Protein AF-A0AAN5N6K5-F1 (afdb_monomer_lite)

Sequence (118 aa):
MNAKIKSLVFSIMKTNILLTIIATLLISLFNFRFGVAFLVGSVIATINFTANAIVINKVISNRRGALKIQLSFVLRMLLILLFTLIFMKDVKELAFYLIGFILHQISIFIYTKKNKAL

InterPro domains:
  IPR005598 ATP synthase protein I [PF03899] (13-97)

Radius of gyration: 15.61 Å; chains: 1; bounding box: 40×24×46 Å

Foldseek 3Di:
DPPVLVVLLVVLVVLLVVVLVVVLVVVVVVPNLLSVLLSLLQVLLSVLVVLLSVLVVVCVVPVPRPVVNVVSVVVSVVVLVVSLVVQVVDPSSSVSSNCSNCVSVVSSVVSCVVVVVD

Organism: Clostridium perfringens (NCBI:txid1502)

pLDDT: mean 87.02, std 9.47, range [44.72, 96.69]

Structure (mmCIF, N/CA/C/O backbone):
data_AF-A0AAN5N6K5-F1
#
_entry.id   AF-A0AAN5N6K5-F1
#
loop_
_atom_site.group_PDB
_atom_site.id
_atom_site.type_symbol
_atom_site.label_atom_id
_atom_site.label_alt_id
_atom_site.label_comp_id
_atom_site.label_asym_id
_atom_site.label_entity_id
_atom_site.label_seq_id
_atom_site.pdbx_PDB_ins_code
_atom_site.Cartn_x
_atom_site.Cartn_y
_atom_site.Cartn_z
_atom_site.occupancy
_atom_site.B_iso_or_equiv
_atom_site.auth_seq_id
_atom_site.auth_comp_id
_atom_site.auth_asym_id
_atom_site.auth_atom_id
_atom_site.pdbx_PDB_model_num
ATOM 1 N N . MET A 1 1 ? 14.967 -6.621 -12.158 1.00 76.56 1 MET A N 1
ATOM 2 C CA . MET A 1 1 ? 14.733 -5.164 -12.035 1.00 76.56 1 MET A CA 1
ATOM 3 C C . MET A 1 1 ? 16.083 -4.473 -12.033 1.00 76.56 1 MET A C 1
ATOM 5 O O . MET A 1 1 ? 16.982 -5.007 -11.396 1.00 76.56 1 MET A O 1
ATOM 9 N N . ASN A 1 2 ? 16.246 -3.359 -12.754 1.00 83.50 2 ASN A N 1
ATOM 10 C CA . ASN A 1 2 ? 17.492 -2.582 -12.737 1.00 83.50 2 ASN A CA 1
ATOM 11 C C . ASN A 1 2 ? 17.819 -2.149 -11.291 1.00 83.50 2 ASN A C 1
ATOM 13 O O . ASN A 1 2 ? 16.906 -1.786 -10.546 1.00 83.50 2 ASN A O 1
ATOM 17 N N . ALA A 1 3 ? 19.096 -2.184 -10.897 1.00 84.62 3 ALA A N 1
ATOM 18 C CA . ALA A 1 3 ? 19.563 -1.802 -9.564 1.00 84.62 3 ALA A CA 1
ATOM 19 C C . ALA A 1 3 ? 19.091 -0.399 -9.138 1.00 84.62 3 ALA A C 1
ATOM 21 O O . ALA A 1 3 ? 18.645 -0.233 -8.004 1.00 84.62 3 ALA A O 1
ATOM 22 N N . LYS A 1 4 ? 19.083 0.578 -10.060 1.00 83.44 4 LYS A N 1
ATOM 23 C CA . LYS A 1 4 ? 18.615 1.951 -9.792 1.00 83.44 4 LYS A CA 1
ATOM 24 C C . LYS A 1 4 ? 17.110 2.018 -9.506 1.00 83.44 4 LYS A C 1
ATOM 26 O O . LYS A 1 4 ? 16.671 2.744 -8.624 1.00 83.44 4 LYS A O 1
ATOM 31 N N . ILE A 1 5 ? 16.310 1.229 -10.226 1.00 82.19 5 ILE A N 1
ATOM 32 C CA . ILE A 1 5 ? 14.857 1.153 -9.995 1.00 82.19 5 ILE A CA 1
ATOM 33 C C . ILE A 1 5 ? 14.576 0.395 -8.693 1.00 82.19 5 ILE A C 1
ATOM 35 O O . ILE A 1 5 ? 13.711 0.794 -7.920 1.00 82.19 5 ILE A O 1
ATOM 39 N N . LYS A 1 6 ? 15.351 -0.658 -8.404 1.00 86.12 6 LYS A N 1
ATOM 40 C CA . LYS A 1 6 ? 15.244 -1.415 -7.154 1.00 86.12 6 LYS A CA 1
ATOM 41 C C . LYS A 1 6 ? 15.510 -0.544 -5.931 1.00 86.12 6 LYS A C 1
ATOM 43 O O . LYS A 1 6 ? 14.713 -0.586 -4.999 1.00 86.12 6 LYS A O 1
ATOM 48 N N . SER A 1 7 ? 16.587 0.240 -5.934 1.00 85.94 7 SER A N 1
ATOM 49 C CA . SER A 1 7 ? 16.912 1.124 -4.810 1.00 85.94 7 SER A CA 1
ATOM 50 C C . SER A 1 7 ? 15.852 2.209 -4.608 1.00 85.94 7 SER A C 1
ATOM 52 O O . SER A 1 7 ? 15.479 2.484 -3.467 1.00 85.94 7 SER A O 1
ATOM 54 N N . LEU A 1 8 ? 15.309 2.766 -5.695 1.00 86.12 8 LEU A N 1
ATOM 55 C CA . LEU A 1 8 ? 14.237 3.760 -5.643 1.00 86.12 8 LEU A CA 1
ATOM 56 C C . LEU A 1 8 ? 12.946 3.180 -5.047 1.00 86.12 8 LEU A C 1
ATOM 58 O O . LEU A 1 8 ? 12.419 3.732 -4.083 1.00 86.12 8 LEU A O 1
ATOM 62 N N . VAL A 1 9 ? 12.479 2.030 -5.550 1.00 87.38 9 VAL A N 1
ATOM 63 C CA . VAL A 1 9 ? 11.287 1.340 -5.021 1.00 87.38 9 VAL A CA 1
ATOM 64 C C . VAL A 1 9 ? 11.459 1.019 -3.538 1.00 87.38 9 VAL A C 1
ATOM 66 O O . VAL A 1 9 ? 10.563 1.292 -2.744 1.00 87.38 9 VAL A O 1
ATOM 69 N N . PHE A 1 10 ? 12.622 0.493 -3.149 1.00 87.81 10 PHE A N 1
ATOM 70 C CA . PHE A 1 10 ? 12.890 0.120 -1.761 1.00 87.81 10 PHE A CA 1
ATOM 71 C C . PHE A 1 10 ? 12.930 1.338 -0.829 1.00 87.81 10 PHE A C 1
ATOM 73 O O . PHE A 1 10 ? 12.433 1.285 0.295 1.00 87.81 10 PHE A O 1
ATOM 80 N N . SER A 1 11 ? 13.479 2.457 -1.305 1.00 86.81 11 SER A N 1
ATOM 81 C CA . SER A 1 11 ? 13.536 3.697 -0.532 1.00 86.81 11 SER A CA 1
ATOM 82 C C . SER A 1 11 ? 12.143 4.295 -0.316 1.00 86.81 11 SER A C 1
ATOM 84 O O . SER A 1 11 ? 11.804 4.647 0.813 1.00 86.81 11 SER A O 1
ATOM 86 N N . ILE A 1 12 ? 11.312 4.330 -1.364 1.00 87.62 12 ILE A N 1
ATOM 87 C CA . ILE A 1 12 ? 9.908 4.757 -1.275 1.00 87.62 12 ILE A CA 1
ATOM 88 C C . ILE A 1 12 ? 9.130 3.834 -0.332 1.00 87.62 12 ILE A C 1
ATOM 90 O O . ILE A 1 12 ? 8.415 4.320 0.541 1.00 87.62 12 ILE A O 1
ATOM 94 N N . MET A 1 13 ? 9.303 2.511 -0.453 1.00 88.31 13 MET A N 1
ATOM 95 C CA . MET A 1 13 ? 8.672 1.541 0.448 1.00 88.31 13 MET A CA 1
ATOM 96 C C . MET A 1 13 ? 9.050 1.789 1.905 1.00 88.31 13 MET A C 1
ATOM 98 O O . MET A 1 13 ? 8.170 1.802 2.757 1.00 88.31 13 MET A O 1
ATOM 102 N N . LYS A 1 14 ? 10.332 2.020 2.203 1.00 88.06 14 LYS A N 1
ATOM 103 C CA . LYS A 1 14 ? 10.792 2.275 3.573 1.00 88.06 14 LYS A CA 1
ATOM 104 C C . LYS A 1 14 ? 10.135 3.525 4.162 1.00 88.06 14 LYS A C 1
ATOM 106 O O . LYS A 1 14 ? 9.659 3.486 5.295 1.00 88.06 14 LYS A O 1
ATOM 111 N N . THR A 1 15 ? 10.072 4.614 3.393 1.00 86.44 15 THR A N 1
ATOM 112 C CA . THR A 1 15 ? 9.373 5.839 3.809 1.00 86.44 15 THR A CA 1
ATOM 113 C C . THR A 1 15 ? 7.877 5.591 4.000 1.00 86.44 15 THR A C 1
ATOM 115 O O . THR A 1 15 ? 7.316 6.021 5.006 1.00 86.44 15 THR A O 1
ATOM 118 N N . ASN A 1 16 ? 7.245 4.852 3.086 1.00 88.69 16 ASN A N 1
ATOM 119 C CA . ASN A 1 16 ? 5.825 4.537 3.174 1.00 88.69 16 ASN A CA 1
ATOM 120 C C . ASN A 1 16 ? 5.490 3.672 4.394 1.00 88.69 16 ASN A C 1
ATOM 122 O O . ASN A 1 16 ? 4.520 3.961 5.082 1.00 88.69 16 ASN A O 1
ATOM 126 N N . ILE A 1 17 ? 6.286 2.638 4.683 1.00 90.94 17 ILE A N 1
ATOM 127 C CA . ILE A 1 17 ? 6.086 1.753 5.839 1.00 90.94 17 ILE A CA 1
ATOM 128 C C . ILE A 1 17 ? 6.163 2.557 7.136 1.00 90.94 17 ILE A C 1
ATOM 130 O O . ILE A 1 17 ? 5.290 2.414 7.985 1.00 90.94 17 ILE A O 1
ATOM 134 N N . LEU A 1 18 ? 7.155 3.442 7.271 1.00 90.19 18 LEU A N 1
ATOM 135 C CA . LEU A 1 18 ? 7.290 4.280 8.461 1.00 90.19 18 LEU A CA 1
ATOM 136 C C . LEU A 1 18 ? 6.058 5.177 8.664 1.00 90.19 18 LEU A C 1
ATOM 138 O O . LEU A 1 18 ? 5.481 5.186 9.749 1.00 90.19 18 LEU A O 1
ATOM 142 N N . LEU A 1 19 ? 5.625 5.885 7.614 1.00 90.25 19 LEU A N 1
ATOM 143 C CA . LEU A 1 19 ? 4.427 6.732 7.658 1.00 90.25 19 LEU A CA 1
ATOM 144 C C . LEU A 1 19 ? 3.163 5.919 7.955 1.00 90.25 19 LEU A C 1
ATOM 146 O O . LEU A 1 19 ? 2.341 6.336 8.766 1.00 90.25 19 LEU A O 1
ATOM 150 N N . THR A 1 20 ? 3.039 4.744 7.336 1.00 93.50 20 THR A N 1
ATOM 151 C CA . THR A 1 20 ? 1.907 3.833 7.530 1.00 93.50 20 THR A CA 1
ATOM 152 C C . THR A 1 20 ? 1.829 3.371 8.978 1.00 93.50 20 THR A C 1
ATOM 154 O O . THR A 1 20 ? 0.749 3.419 9.556 1.00 93.50 20 THR A O 1
ATOM 157 N N . ILE A 1 21 ? 2.947 2.961 9.587 1.00 94.19 21 ILE A N 1
ATOM 158 C CA . ILE A 1 21 ? 2.980 2.514 10.987 1.00 94.19 21 ILE A CA 1
ATOM 159 C C . ILE A 1 21 ? 2.550 3.650 11.916 1.00 94.19 21 ILE A C 1
ATOM 161 O O . ILE A 1 21 ? 1.663 3.452 12.743 1.00 94.19 21 ILE A O 1
ATOM 165 N N . ILE A 1 22 ? 3.122 4.847 11.749 1.00 94.25 22 ILE A N 1
ATOM 166 C CA . ILE A 1 22 ? 2.791 6.006 12.590 1.00 94.25 22 ILE A CA 1
ATOM 167 C C . ILE A 1 22 ? 1.303 6.359 12.458 1.00 94.25 22 ILE A C 1
ATOM 169 O O . ILE A 1 22 ? 0.609 6.478 13.465 1.00 94.25 22 ILE A O 1
ATOM 173 N N . ALA A 1 23 ? 0.791 6.475 11.231 1.00 94.38 23 ALA A N 1
ATOM 174 C CA . ALA A 1 23 ? -0.613 6.800 10.989 1.00 94.38 23 ALA A CA 1
ATOM 175 C C . ALA A 1 23 ? -1.560 5.708 11.512 1.00 94.38 23 ALA A C 1
ATOM 177 O O . ALA A 1 23 ? -2.557 6.021 12.157 1.00 94.38 23 ALA A O 1
ATOM 178 N N . THR A 1 24 ? -1.222 4.431 11.305 1.00 96.56 24 THR A N 1
ATOM 179 C CA . THR A 1 24 ? -2.005 3.292 11.809 1.00 96.56 24 THR A CA 1
ATOM 180 C C . THR A 1 24 ? -2.110 3.333 13.325 1.00 96.56 24 THR A C 1
ATOM 182 O O . THR A 1 24 ? -3.205 3.165 13.856 1.00 96.56 24 THR A O 1
ATOM 185 N N . LEU A 1 25 ? -0.997 3.575 14.026 1.00 96.25 25 LEU A N 1
ATOM 186 C CA . LEU A 1 25 ? -0.989 3.676 15.484 1.00 96.25 25 LEU A CA 1
ATOM 187 C C . LEU A 1 25 ? -1.888 4.821 15.952 1.00 96.25 25 LEU A C 1
ATOM 189 O O . LEU A 1 25 ? -2.757 4.592 16.787 1.00 96.25 25 LEU A O 1
ATOM 193 N N . LEU A 1 26 ? -1.751 6.011 15.358 1.00 96.19 26 LEU A N 1
ATOM 194 C CA . LEU A 1 26 ? -2.578 7.170 15.706 1.00 96.19 26 LEU A CA 1
ATOM 195 C C . LEU A 1 26 ? -4.073 6.906 15.491 1.00 96.19 26 LEU A C 1
ATOM 197 O O . LEU A 1 26 ? -4.874 7.205 16.368 1.00 96.19 26 LEU A O 1
ATOM 201 N N . ILE A 1 27 ? -4.455 6.306 14.362 1.00 96.62 27 ILE A N 1
ATOM 202 C CA . ILE A 1 27 ? -5.855 5.962 14.072 1.00 96.62 27 ILE A CA 1
ATOM 203 C C . ILE A 1 27 ? -6.359 4.881 15.040 1.00 96.62 27 ILE A C 1
ATOM 205 O O . ILE A 1 27 ? -7.490 4.964 15.521 1.00 96.62 27 ILE A O 1
ATOM 209 N N . SER A 1 28 ? -5.517 3.898 15.371 1.00 95.62 28 SER A N 1
ATOM 210 C CA . SER A 1 28 ? -5.875 2.796 16.273 1.00 95.62 28 SE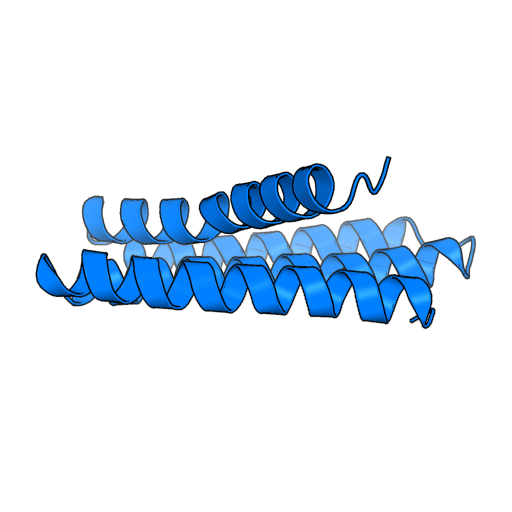R A CA 1
ATOM 211 C C . SER A 1 28 ? -6.166 3.264 17.697 1.00 95.62 28 SER A C 1
ATOM 213 O O . SER A 1 28 ? -6.968 2.623 18.372 1.00 95.62 28 SER A O 1
ATOM 215 N N . LEU A 1 29 ? -5.571 4.382 18.139 1.00 95.69 29 LEU A N 1
ATOM 216 C CA . LEU A 1 29 ? -5.891 5.003 19.431 1.00 95.69 29 LEU A CA 1
ATOM 217 C C . LEU A 1 29 ? -7.344 5.496 19.496 1.00 95.69 29 LEU A C 1
ATOM 219 O O . LEU A 1 29 ? -7.947 5.463 20.563 1.00 95.69 29 LEU A O 1
ATOM 223 N N . PHE A 1 30 ? -7.912 5.931 18.367 1.00 93.44 30 PHE A N 1
ATOM 224 C CA . PHE A 1 30 ? -9.319 6.334 18.286 1.00 93.44 30 PHE A CA 1
ATOM 225 C C . PHE A 1 30 ? -10.239 5.136 18.061 1.00 93.44 30 PHE A C 1
ATOM 227 O O . PHE A 1 30 ? -11.279 5.014 18.703 1.00 93.44 30 PHE A O 1
ATOM 234 N N . ASN A 1 31 ? -9.881 4.261 17.119 1.00 95.75 31 ASN A N 1
ATOM 235 C CA . ASN A 1 31 ? -10.631 3.048 16.836 1.00 95.75 31 ASN A CA 1
ATOM 236 C C . ASN A 1 31 ? -9.733 2.006 16.162 1.00 95.75 31 ASN A C 1
ATOM 238 O O . ASN A 1 31 ? -9.266 2.186 15.034 1.00 95.75 31 ASN A O 1
ATOM 242 N N . PHE A 1 32 ? -9.550 0.872 16.837 1.00 94.44 32 PHE A N 1
ATOM 243 C CA . PHE A 1 32 ? -8.708 -0.215 16.350 1.00 94.44 32 PHE A CA 1
ATOM 244 C C . PHE A 1 32 ? -9.137 -0.745 14.971 1.00 94.44 32 PHE A C 1
ATOM 246 O O . PHE A 1 32 ? -8.283 -1.006 14.126 1.00 94.44 32 PHE A O 1
ATOM 253 N N . ARG A 1 33 ? -10.446 -0.851 14.692 1.00 95.69 33 ARG A N 1
ATOM 254 C CA . ARG A 1 33 ? -10.941 -1.344 13.393 1.00 95.69 33 ARG A CA 1
ATOM 255 C C . ARG A 1 33 ? -10.589 -0.397 12.252 1.00 95.69 33 ARG A C 1
ATOM 257 O O . ARG A 1 33 ? -10.192 -0.853 11.185 1.00 95.69 33 ARG A O 1
ATOM 264 N N . PHE A 1 34 ? -10.654 0.913 12.493 1.00 96.69 34 PHE A N 1
ATOM 265 C CA . PHE A 1 34 ? -10.237 1.920 11.514 1.00 96.69 34 PHE A CA 1
ATOM 266 C C . PHE A 1 34 ? -8.735 1.841 11.241 1.00 96.69 34 PHE A C 1
ATOM 268 O O . PHE A 1 34 ? -8.316 1.920 10.087 1.00 96.69 34 PHE A O 1
ATOM 275 N N . GLY A 1 35 ? -7.931 1.618 12.284 1.00 96.38 35 GLY A N 1
ATOM 276 C CA . GLY A 1 35 ? -6.493 1.398 12.147 1.00 96.38 35 GLY A CA 1
ATOM 277 C C . GLY A 1 35 ? -6.175 0.167 11.299 1.00 96.38 35 GLY A C 1
ATOM 278 O O . GLY A 1 35 ? -5.368 0.247 10.375 1.00 96.38 35 GLY A O 1
ATOM 279 N N . VAL A 1 36 ? -6.864 -0.951 11.545 1.00 95.62 36 VAL A N 1
ATOM 280 C CA . VAL A 1 36 ? -6.728 -2.175 10.740 1.00 95.62 36 VAL A CA 1
ATOM 281 C C . VAL A 1 36 ? -7.132 -1.931 9.285 1.00 95.62 36 VAL A C 1
ATOM 283 O O . VAL A 1 36 ? -6.377 -2.291 8.383 1.00 95.62 36 VAL A O 1
ATOM 286 N N . ALA A 1 37 ? -8.279 -1.292 9.041 1.00 96.31 37 ALA A N 1
ATOM 287 C CA . ALA A 1 37 ? -8.741 -0.985 7.689 1.00 96.31 37 ALA A CA 1
ATOM 288 C C . ALA A 1 37 ? -7.723 -0.121 6.927 1.00 96.31 37 ALA A C 1
ATOM 290 O O . ALA A 1 37 ? -7.332 -0.454 5.804 1.00 96.31 37 ALA A O 1
ATOM 291 N N . PHE A 1 38 ? -7.219 0.932 7.574 1.00 96.69 38 PHE A N 1
ATOM 292 C CA . PHE A 1 38 ? -6.169 1.794 7.038 1.00 96.69 38 PHE A CA 1
ATOM 293 C C . PHE A 1 38 ? -4.889 1.015 6.711 1.00 96.69 38 PHE A C 1
ATOM 295 O O . PHE A 1 38 ? -4.371 1.124 5.597 1.00 96.69 38 PHE A O 1
ATOM 302 N N . LEU A 1 39 ? -4.405 0.185 7.641 1.00 96.06 39 LEU A N 1
ATOM 303 C CA . LEU A 1 39 ? -3.199 -0.619 7.451 1.00 96.06 39 LEU A CA 1
ATOM 304 C C . LEU A 1 39 ? -3.335 -1.550 6.244 1.00 96.06 39 LEU A C 1
ATOM 306 O O . LEU A 1 39 ? -2.427 -1.620 5.413 1.00 96.06 39 LEU A O 1
ATOM 310 N N . VAL A 1 40 ? -4.479 -2.230 6.116 1.00 95.75 40 VAL A N 1
ATOM 311 C CA . VAL A 1 40 ? -4.771 -3.093 4.964 1.00 95.75 40 VAL A CA 1
ATOM 312 C C . VAL A 1 40 ? -4.741 -2.277 3.673 1.00 95.75 40 VAL A C 1
ATOM 314 O O . VAL A 1 40 ? -4.056 -2.669 2.728 1.00 95.75 40 VAL A O 1
ATOM 317 N N . GLY A 1 41 ? -5.388 -1.109 3.639 1.00 95.12 41 GLY A N 1
ATOM 318 C CA . GLY A 1 41 ? -5.342 -0.199 2.490 1.00 95.12 41 GLY A CA 1
ATOM 319 C C . GLY A 1 41 ? -3.915 0.171 2.074 1.00 95.12 41 GLY A C 1
ATOM 320 O O . GLY A 1 41 ? -3.547 0.048 0.902 1.00 95.12 41 GLY A O 1
ATOM 321 N N . SER A 1 42 ? -3.070 0.545 3.037 1.00 94.62 42 SER A N 1
ATOM 322 C CA . SER A 1 42 ? -1.672 0.917 2.787 1.00 94.62 42 SER A CA 1
ATOM 323 C C . SER A 1 42 ? -0.793 -0.254 2.334 1.00 94.62 42 SER A C 1
ATOM 325 O O . SER A 1 42 ? 0.083 -0.081 1.475 1.00 94.62 42 SER A O 1
ATOM 327 N N . VAL A 1 43 ? -1.023 -1.462 2.857 1.00 94.00 43 VAL A N 1
ATOM 328 C CA . VAL A 1 43 ? -0.338 -2.683 2.399 1.00 94.00 43 VAL A CA 1
ATOM 329 C C . VAL A 1 43 ? -0.708 -2.983 0.948 1.00 94.00 43 VAL A C 1
ATOM 331 O O . VAL A 1 43 ? 0.179 -3.190 0.116 1.00 94.00 43 VAL A O 1
ATOM 334 N N . ILE A 1 44 ? -1.999 -2.926 0.615 1.00 94.25 44 ILE A N 1
ATOM 335 C CA . ILE A 1 44 ? -2.498 -3.150 -0.745 1.00 94.25 44 ILE A CA 1
ATOM 336 C C . ILE A 1 44 ? -1.914 -2.127 -1.725 1.00 94.25 44 ILE A C 1
ATOM 338 O O . ILE A 1 44 ? -1.453 -2.506 -2.804 1.00 94.25 44 ILE A O 1
ATOM 342 N N . ALA A 1 45 ? -1.838 -0.851 -1.341 1.00 92.75 45 ALA A N 1
ATOM 343 C CA . ALA A 1 45 ? -1.192 0.176 -2.156 1.00 92.75 45 ALA A CA 1
ATOM 344 C C . ALA A 1 45 ? 0.301 -0.107 -2.389 1.00 92.75 45 ALA A C 1
ATOM 346 O O . ALA A 1 45 ? 0.793 0.029 -3.510 1.00 92.75 45 ALA A O 1
ATOM 347 N N . THR A 1 46 ? 1.012 -0.577 -1.362 1.00 91.62 46 THR A N 1
ATOM 348 C CA . THR A 1 46 ? 2.437 -0.927 -1.462 1.00 91.62 46 THR A CA 1
ATOM 349 C C . THR A 1 46 ? 2.668 -2.105 -2.413 1.00 91.62 46 THR A C 1
ATOM 351 O O . THR A 1 46 ? 3.584 -2.069 -3.243 1.00 91.62 46 THR A O 1
ATOM 354 N N . ILE A 1 47 ? 1.818 -3.135 -2.341 1.00 92.06 47 ILE A N 1
ATOM 355 C CA . ILE A 1 47 ? 1.835 -4.270 -3.275 1.00 92.06 47 ILE A CA 1
ATOM 356 C C . ILE A 1 47 ? 1.547 -3.777 -4.697 1.00 92.06 47 ILE A C 1
ATOM 358 O O . ILE A 1 47 ? 2.294 -4.102 -5.622 1.00 92.06 47 ILE A O 1
ATOM 362 N N . ASN A 1 48 ? 0.514 -2.946 -4.867 1.00 91.25 48 ASN A N 1
ATOM 363 C CA . ASN A 1 48 ? 0.124 -2.377 -6.156 1.00 91.25 48 ASN A CA 1
ATOM 364 C C . ASN A 1 48 ? 1.278 -1.592 -6.804 1.00 91.25 48 ASN A C 1
ATOM 366 O O . ASN A 1 48 ? 1.599 -1.820 -7.972 1.00 91.25 48 ASN A O 1
ATOM 370 N N . PHE A 1 49 ? 1.945 -0.720 -6.046 1.00 89.75 49 PHE A N 1
ATOM 371 C CA . PHE A 1 49 ? 3.097 0.054 -6.510 1.00 89.75 49 PHE A CA 1
ATOM 372 C C . PHE A 1 49 ? 4.290 -0.830 -6.883 1.00 89.75 49 PHE A C 1
ATOM 374 O O . PHE A 1 49 ? 4.870 -0.676 -7.960 1.00 89.75 49 PHE A O 1
ATOM 381 N N . THR A 1 50 ? 4.631 -1.796 -6.030 1.00 89.69 50 THR A N 1
ATOM 382 C CA . THR A 1 50 ? 5.774 -2.692 -6.256 1.00 89.69 50 THR A CA 1
ATOM 383 C C . THR A 1 50 ? 5.554 -3.564 -7.491 1.00 89.69 50 THR A C 1
ATOM 385 O O . THR A 1 50 ? 6.430 -3.658 -8.354 1.00 89.69 50 THR A O 1
ATOM 388 N N . ALA A 1 51 ? 4.359 -4.144 -7.631 1.00 89.56 51 ALA A N 1
ATOM 389 C CA . ALA A 1 51 ? 3.971 -4.902 -8.814 1.00 89.56 51 ALA A CA 1
ATOM 390 C C . ALA A 1 51 ? 4.01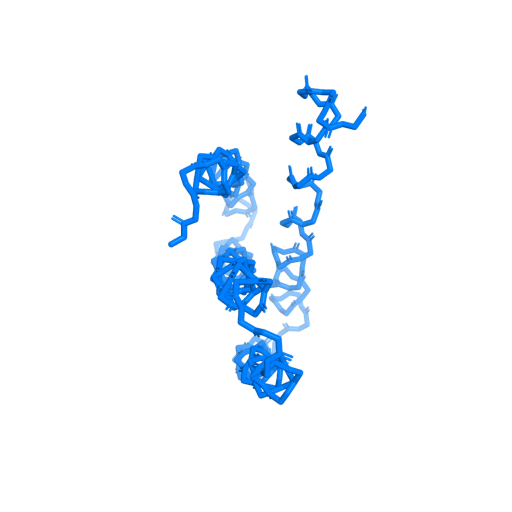5 -4.029 -10.081 1.00 89.56 51 ALA A C 1
ATOM 392 O O . ALA A 1 51 ? 4.535 -4.470 -11.110 1.00 89.56 51 ALA A O 1
ATOM 393 N N . ASN A 1 52 ? 3.552 -2.774 -10.001 1.00 88.12 52 ASN A N 1
ATOM 394 C CA . ASN A 1 52 ? 3.648 -1.818 -11.106 1.00 88.12 52 ASN A CA 1
ATOM 395 C C . ASN A 1 52 ? 5.097 -1.599 -11.544 1.00 88.12 52 ASN A C 1
ATOM 397 O O . ASN A 1 52 ? 5.412 -1.708 -12.727 1.00 88.12 52 ASN A O 1
ATOM 401 N N . ALA A 1 53 ? 5.985 -1.316 -10.588 1.00 87.06 53 ALA A N 1
ATOM 402 C CA . ALA A 1 53 ? 7.387 -1.029 -10.857 1.00 87.06 53 ALA A CA 1
ATOM 403 C C . ALA A 1 53 ? 8.097 -2.225 -11.510 1.00 87.06 53 ALA A C 1
ATOM 405 O O . ALA A 1 53 ? 8.861 -2.052 -12.464 1.00 87.06 53 ALA A O 1
ATOM 406 N N . ILE A 1 54 ? 7.797 -3.448 -11.058 1.00 88.56 54 ILE A N 1
ATOM 407 C CA . ILE A 1 54 ? 8.324 -4.683 -11.654 1.00 88.56 54 ILE A CA 1
ATOM 408 C C . ILE A 1 54 ? 7.853 -4.832 -13.106 1.00 88.56 54 ILE A C 1
ATOM 410 O O . ILE A 1 54 ? 8.671 -5.106 -13.991 1.00 88.56 54 ILE A O 1
ATOM 414 N N . VAL A 1 55 ? 6.554 -4.644 -13.362 1.00 87.62 55 VAL A N 1
ATOM 415 C CA . VAL A 1 55 ? 5.972 -4.788 -14.705 1.00 87.62 55 VAL A CA 1
ATOM 416 C C . VAL A 1 55 ? 6.522 -3.726 -15.652 1.00 87.62 55 VAL A C 1
ATOM 418 O O . VAL A 1 55 ? 7.016 -4.084 -16.721 1.00 87.62 55 VAL A O 1
ATOM 421 N N . ILE A 1 56 ? 6.532 -2.455 -15.243 1.00 84.69 56 ILE A N 1
ATOM 422 C CA . ILE A 1 56 ? 7.083 -1.347 -16.033 1.00 84.69 56 ILE A CA 1
ATOM 423 C C . ILE A 1 56 ? 8.558 -1.597 -16.352 1.00 84.69 56 ILE A C 1
ATOM 425 O O . ILE A 1 56 ? 8.942 -1.535 -17.517 1.00 84.69 56 ILE A O 1
ATOM 429 N N . ASN A 1 57 ? 9.380 -1.970 -15.363 1.00 84.94 57 ASN A N 1
ATOM 430 C CA . ASN A 1 57 ? 10.790 -2.282 -15.607 1.00 84.94 57 ASN A CA 1
ATOM 431 C C . ASN A 1 57 ? 10.949 -3.402 -16.650 1.00 84.94 57 ASN A C 1
ATOM 433 O O . ASN A 1 57 ? 11.834 -3.329 -17.499 1.00 84.94 57 ASN A O 1
ATOM 437 N N . LYS A 1 58 ? 10.122 -4.453 -16.578 1.00 82.81 58 LYS A N 1
ATOM 438 C CA . LYS A 1 58 ? 10.189 -5.595 -17.504 1.00 82.81 58 LYS A CA 1
ATOM 439 C C . LYS A 1 58 ? 9.744 -5.219 -18.922 1.00 82.81 58 LYS A C 1
ATOM 441 O O . LYS A 1 58 ? 10.279 -5.764 -19.886 1.00 82.81 58 LYS A O 1
ATOM 446 N N . VAL A 1 59 ? 8.793 -4.296 -19.055 1.00 83.75 59 VAL A N 1
ATOM 447 C CA . VAL A 1 59 ? 8.299 -3.803 -20.350 1.00 83.75 59 VAL A CA 1
ATOM 448 C C . VAL A 1 59 ? 9.271 -2.817 -20.988 1.00 83.75 59 VAL A C 1
ATOM 450 O O . VAL A 1 59 ? 9.548 -2.933 -22.175 1.00 83.75 59 VAL A O 1
ATOM 453 N N . ILE A 1 60 ? 9.864 -1.907 -20.214 1.00 78.44 60 ILE A N 1
ATOM 454 C CA . ILE A 1 60 ? 10.905 -1.001 -20.725 1.00 78.44 60 ILE A CA 1
ATOM 455 C C . ILE A 1 60 ? 12.091 -1.806 -21.279 1.00 78.44 60 ILE A C 1
ATOM 457 O O . ILE A 1 60 ? 12.643 -1.451 -22.315 1.00 78.44 60 ILE A O 1
ATOM 461 N N . SER A 1 61 ? 12.436 -2.938 -20.652 1.00 71.69 61 SER A N 1
ATOM 462 C CA . SER A 1 61 ? 13.488 -3.831 -21.157 1.00 71.69 61 SER A CA 1
ATOM 463 C C . SER A 1 61 ? 13.094 -4.687 -22.373 1.00 71.69 61 SER A C 1
ATOM 465 O O . SER A 1 61 ? 13.969 -5.292 -22.976 1.00 71.69 61 SER A O 1
ATOM 467 N N . ASN A 1 62 ? 11.808 -4.784 -22.733 1.00 70.12 62 ASN A N 1
ATOM 468 C CA . ASN A 1 62 ? 11.321 -5.642 -23.819 1.00 70.12 62 ASN A CA 1
ATOM 469 C C . ASN A 1 62 ? 10.117 -4.987 -24.521 1.00 70.12 62 ASN A C 1
ATOM 471 O O . ASN A 1 62 ? 9.005 -5.019 -23.994 1.00 70.12 62 ASN A O 1
ATOM 475 N N . ARG A 1 63 ? 10.306 -4.464 -25.746 1.00 65.94 63 ARG A N 1
ATOM 476 C CA . ARG A 1 63 ? 9.312 -3.672 -26.516 1.00 65.94 63 ARG A CA 1
ATOM 477 C C . ARG A 1 63 ? 7.923 -4.326 -26.726 1.00 65.94 63 ARG A C 1
ATOM 479 O O . ARG A 1 63 ? 6.998 -3.643 -27.146 1.00 65.94 63 ARG A O 1
ATOM 486 N N . ARG A 1 64 ? 7.723 -5.613 -26.404 1.00 63.91 64 ARG A N 1
ATOM 487 C CA . ARG A 1 64 ? 6.433 -6.343 -26.481 1.00 63.91 64 ARG A CA 1
ATOM 488 C C . ARG A 1 64 ? 5.705 -6.435 -25.127 1.00 63.91 64 ARG A C 1
ATOM 490 O O . ARG A 1 64 ? 5.418 -7.531 -24.642 1.00 63.91 64 ARG A O 1
ATOM 497 N N . GLY A 1 65 ? 5.441 -5.301 -24.474 1.00 69.88 65 GLY A N 1
ATOM 498 C CA . GLY A 1 65 ? 4.930 -5.294 -23.094 1.00 69.88 65 GLY A CA 1
ATOM 499 C C . GLY A 1 65 ? 3.570 -4.636 -22.839 1.00 69.88 65 GLY A C 1
ATOM 500 O O . GLY A 1 65 ? 3.064 -4.772 -21.729 1.00 69.88 65 GLY A O 1
ATOM 501 N N . ALA A 1 66 ? 2.939 -3.986 -23.822 1.00 75.38 66 ALA A N 1
ATOM 502 C CA . ALA A 1 66 ? 1.675 -3.262 -23.614 1.00 75.38 66 ALA A CA 1
ATOM 503 C C . ALA A 1 66 ? 0.557 -4.145 -23.015 1.00 75.38 66 ALA A C 1
ATOM 505 O O . ALA A 1 66 ? -0.053 -3.774 -22.013 1.00 75.38 66 ALA A O 1
ATOM 506 N N . LEU A 1 67 ? 0.375 -5.366 -23.536 1.00 80.00 67 LEU A N 1
ATOM 507 C CA . LEU A 1 67 ? -0.597 -6.332 -22.999 1.00 80.00 67 LEU A CA 1
ATOM 508 C C . LEU A 1 67 ? -0.295 -6.739 -21.547 1.00 80.00 67 LEU A C 1
ATOM 510 O O . LEU A 1 67 ? -1.207 -6.916 -20.746 1.00 80.00 67 LEU A O 1
ATOM 514 N N . LYS A 1 68 ? 0.987 -6.842 -21.168 1.00 81.00 68 LYS A N 1
ATOM 515 C CA . LYS A 1 68 ? 1.389 -7.185 -19.791 1.00 81.00 68 LYS A CA 1
ATOM 516 C C . LYS A 1 68 ? 1.094 -6.049 -18.813 1.00 81.00 68 LYS A C 1
ATOM 518 O O . LYS A 1 68 ? 0.759 -6.318 -17.662 1.00 81.00 68 LYS A O 1
ATOM 523 N N . ILE A 1 69 ? 1.205 -4.797 -19.265 1.00 83.62 69 ILE A N 1
ATOM 524 C CA . ILE A 1 69 ? 0.826 -3.621 -18.472 1.00 83.62 69 ILE A CA 1
ATOM 525 C C . ILE A 1 69 ? -0.683 -3.628 -18.225 1.00 83.62 69 ILE A C 1
ATOM 527 O O . ILE A 1 69 ? -1.101 -3.503 -17.076 1.00 83.62 69 ILE A O 1
ATOM 531 N N . GLN A 1 70 ? -1.484 -3.833 -19.276 1.00 82.81 70 GLN A N 1
ATOM 532 C CA . GLN A 1 70 ? -2.945 -3.865 -19.167 1.00 82.81 70 GLN A CA 1
ATOM 533 C C . GLN A 1 70 ? -3.427 -5.006 -18.263 1.00 82.81 70 GLN A C 1
ATOM 535 O O . GLN A 1 70 ? -4.189 -4.762 -17.332 1.00 82.81 70 GLN A O 1
ATOM 540 N N . LEU A 1 71 ? -2.919 -6.228 -18.453 1.00 86.00 71 LEU A N 1
ATOM 541 C CA . LEU A 1 71 ? -3.289 -7.367 -17.607 1.00 86.00 71 LEU A CA 1
ATOM 542 C C . LEU A 1 71 ? -2.910 -7.137 -16.136 1.00 86.00 71 LEU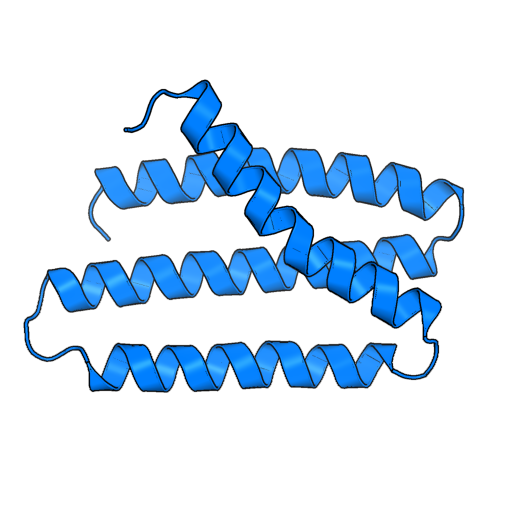 A C 1
ATOM 544 O O . LEU A 1 71 ? -3.709 -7.387 -15.238 1.00 86.00 71 LEU A O 1
ATOM 548 N N . SER A 1 72 ? -1.708 -6.609 -15.881 1.00 86.75 72 SER A N 1
ATOM 549 C CA . SER A 1 72 ? -1.275 -6.242 -14.528 1.00 86.75 72 SER A CA 1
ATOM 550 C C . SER A 1 72 ? -2.176 -5.179 -13.905 1.00 86.75 72 SER A C 1
ATOM 552 O O . SER A 1 72 ? -2.468 -5.238 -12.713 1.00 86.75 72 SER A O 1
ATOM 554 N N . PHE A 1 73 ? -2.613 -4.190 -14.684 1.00 85.75 73 PHE A N 1
ATOM 555 C CA . PHE A 1 73 ? -3.541 -3.171 -14.206 1.00 85.75 73 PHE A CA 1
ATOM 556 C C . PHE A 1 73 ? -4.884 -3.786 -13.794 1.00 85.75 73 PHE A C 1
ATOM 558 O O . PHE A 1 73 ? -5.323 -3.558 -12.669 1.00 85.75 73 PHE A O 1
ATOM 565 N N . VAL A 1 74 ? -5.478 -4.633 -14.642 1.00 90.00 74 VAL A N 1
ATOM 566 C CA . VAL A 1 74 ? -6.750 -5.313 -14.341 1.00 90.00 74 VAL A CA 1
ATOM 567 C C . VAL A 1 74 ? -6.643 -6.154 -13.067 1.00 90.00 74 VAL A C 1
ATOM 569 O O . VAL A 1 74 ? -7.476 -6.018 -12.176 1.00 90.00 74 VAL A O 1
ATOM 572 N N . LEU A 1 75 ? -5.586 -6.962 -12.925 1.00 89.06 75 LEU A N 1
ATOM 573 C CA . LEU A 1 75 ? -5.377 -7.790 -11.729 1.00 89.06 75 LEU A CA 1
ATOM 574 C C . LEU A 1 75 ? -5.248 -6.956 -10.446 1.00 89.06 75 LEU A C 1
ATOM 576 O O . LEU A 1 75 ? -5.787 -7.328 -9.406 1.00 89.06 75 LEU A O 1
ATOM 580 N N . ARG A 1 76 ? -4.562 -5.810 -10.509 1.00 88.69 76 ARG A N 1
ATOM 581 C CA . ARG A 1 76 ? -4.402 -4.914 -9.352 1.00 88.69 76 ARG A CA 1
ATOM 582 C C . ARG A 1 76 ? -5.708 -4.205 -8.997 1.00 88.69 76 ARG A C 1
ATOM 584 O O . ARG A 1 76 ? -6.005 -4.072 -7.815 1.00 88.69 76 ARG A O 1
ATOM 591 N N . MET A 1 77 ? -6.512 -3.825 -9.991 1.00 89.81 77 MET A N 1
ATOM 592 C CA . MET A 1 77 ? -7.849 -3.267 -9.764 1.00 89.81 77 MET A CA 1
ATOM 593 C C . MET A 1 77 ? -8.803 -4.289 -9.141 1.00 89.81 77 MET A C 1
ATOM 595 O O . MET A 1 77 ? -9.505 -3.953 -8.191 1.00 89.81 77 MET A O 1
ATOM 599 N N . LEU A 1 78 ? -8.785 -5.541 -9.610 1.00 92.19 78 LEU A N 1
ATOM 600 C CA . LEU A 1 78 ? -9.561 -6.629 -9.004 1.00 92.19 78 LEU A CA 1
ATOM 601 C C . LEU A 1 78 ? -9.178 -6.849 -7.540 1.00 92.19 78 LEU A C 1
ATOM 603 O O . LEU A 1 78 ? -10.049 -7.020 -6.693 1.00 92.19 78 LEU A O 1
ATOM 607 N N . LEU A 1 79 ? -7.882 -6.795 -7.231 1.00 90.19 79 LEU A N 1
ATOM 608 C CA . LEU A 1 79 ? -7.392 -6.918 -5.864 1.00 90.19 79 LEU A CA 1
ATOM 609 C C . LEU A 1 79 ? -7.897 -5.762 -4.979 1.00 90.19 79 LEU A C 1
ATOM 611 O O . LEU A 1 79 ? -8.392 -6.012 -3.887 1.00 90.19 79 LEU A O 1
ATOM 615 N N . ILE A 1 80 ? -7.869 -4.515 -5.454 1.00 91.25 80 ILE A N 1
ATOM 616 C CA . ILE A 1 80 ? -8.428 -3.364 -4.715 1.00 91.25 80 ILE A CA 1
ATOM 617 C C . ILE A 1 80 ? -9.942 -3.526 -4.487 1.00 91.25 80 ILE A C 1
ATOM 619 O O . ILE A 1 80 ? -10.436 -3.309 -3.379 1.00 91.25 80 ILE A O 1
ATOM 623 N N . LEU A 1 81 ? -10.681 -3.950 -5.516 1.00 92.56 81 LEU A N 1
ATOM 624 C CA . LEU A 1 81 ? -12.121 -4.207 -5.433 1.00 92.56 81 LEU A CA 1
ATOM 625 C C . LEU A 1 81 ? -12.452 -5.297 -4.409 1.00 92.56 81 LEU A C 1
ATOM 627 O O . LEU A 1 81 ? -13.343 -5.110 -3.585 1.00 92.56 81 LEU A O 1
ATOM 631 N N . LEU A 1 82 ? -11.711 -6.406 -4.411 1.00 92.50 82 LEU A N 1
ATOM 632 C CA . LEU A 1 82 ? -11.935 -7.511 -3.479 1.00 92.50 82 LEU A CA 1
ATOM 633 C C . LEU A 1 82 ? -11.833 -7.048 -2.020 1.00 92.50 82 LEU A C 1
ATOM 635 O O . LEU A 1 82 ? -12.692 -7.377 -1.208 1.00 92.50 82 LEU A O 1
ATOM 639 N N . PHE A 1 83 ? -10.818 -6.245 -1.693 1.00 90.44 83 PHE A N 1
ATOM 640 C CA . PHE A 1 83 ? -10.648 -5.722 -0.336 1.00 90.44 83 PHE A CA 1
ATOM 641 C C . PHE A 1 83 ? -11.656 -4.621 0.007 1.00 90.44 83 PHE A C 1
ATOM 643 O O . PHE A 1 83 ? -12.074 -4.518 1.156 1.00 90.44 83 PHE A O 1
ATOM 650 N N . THR A 1 84 ? -12.116 -3.854 -0.981 1.00 91.19 84 THR A N 1
ATOM 651 C CA . THR A 1 84 ? -13.206 -2.885 -0.804 1.00 91.19 84 THR A CA 1
ATOM 652 C C . THR A 1 84 ? -14.491 -3.577 -0.342 1.00 91.19 84 THR A C 1
ATOM 654 O O . THR A 1 84 ? -15.135 -3.105 0.593 1.00 91.19 84 THR A O 1
ATOM 657 N N . LEU A 1 85 ? -14.831 -4.733 -0.926 1.00 91.94 85 LEU A N 1
ATOM 658 C CA . LEU A 1 85 ? -16.015 -5.512 -0.537 1.00 91.94 85 LEU A CA 1
ATOM 659 C C . LEU A 1 85 ? -15.972 -5.968 0.930 1.00 91.94 85 LEU A C 1
ATOM 661 O O . LEU A 1 85 ? -17.016 -6.040 1.575 1.00 91.94 85 LEU A O 1
ATOM 665 N N . ILE A 1 86 ? -14.779 -6.238 1.472 1.00 92.19 86 ILE A N 1
ATOM 666 C CA . ILE A 1 86 ? -14.601 -6.665 2.869 1.00 92.19 86 ILE A CA 1
ATOM 667 C C . ILE A 1 86 ? -15.017 -5.551 3.840 1.00 92.19 86 ILE A C 1
ATOM 669 O O . ILE A 1 86 ? -15.711 -5.825 4.819 1.00 92.19 86 ILE A O 1
ATOM 673 N N . PHE A 1 87 ? -14.641 -4.301 3.555 1.00 92.19 87 PHE A N 1
ATOM 674 C CA . PHE A 1 87 ? -14.906 -3.153 4.432 1.00 92.19 87 PHE A CA 1
ATOM 675 C C . PHE A 1 87 ? -16.219 -2.423 4.119 1.00 92.19 87 PHE A C 1
ATOM 677 O O . PHE A 1 87 ? -16.609 -1.519 4.848 1.00 92.19 87 PHE A O 1
ATOM 684 N N . MET A 1 88 ? -16.943 -2.824 3.070 1.00 92.00 88 MET A N 1
ATOM 685 C CA . MET A 1 88 ? -18.144 -2.124 2.594 1.00 92.00 88 MET A CA 1
ATOM 686 C C . MET A 1 88 ? -19.315 -2.127 3.592 1.00 92.00 88 MET A C 1
ATOM 688 O O . MET A 1 88 ? -20.257 -1.354 3.435 1.00 92.00 88 MET A O 1
ATOM 692 N N . LYS A 1 89 ? -19.266 -2.992 4.613 1.00 89.62 89 LYS A N 1
ATOM 693 C CA . LYS A 1 89 ? -20.296 -3.091 5.659 1.00 89.62 89 LYS A CA 1
ATOM 694 C C . LYS A 1 89 ? -20.367 -1.850 6.552 1.00 89.62 89 LYS A C 1
ATOM 696 O O . LYS A 1 89 ? -21.442 -1.553 7.061 1.00 89.62 89 LYS A O 1
ATOM 701 N N . ASP A 1 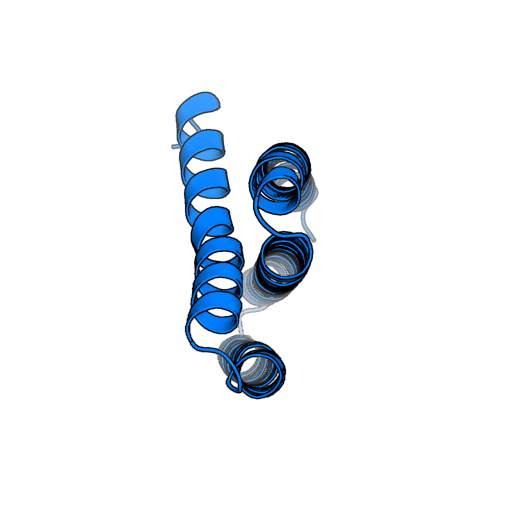90 ? -19.254 -1.141 6.735 1.00 93.69 90 ASP A N 1
ATOM 702 C CA . ASP A 1 90 ? -19.199 0.115 7.482 1.00 93.69 90 ASP A CA 1
ATOM 703 C C . ASP A 1 90 ? -18.483 1.172 6.636 1.00 93.69 90 ASP A C 1
ATOM 705 O O . ASP A 1 90 ? -17.296 1.063 6.325 1.00 93.69 90 ASP A O 1
ATOM 709 N N . VAL A 1 91 ? -19.213 2.229 6.276 1.00 94.44 91 VAL A N 1
ATOM 710 C CA . VAL A 1 91 ? -18.703 3.327 5.444 1.00 94.44 91 VAL A C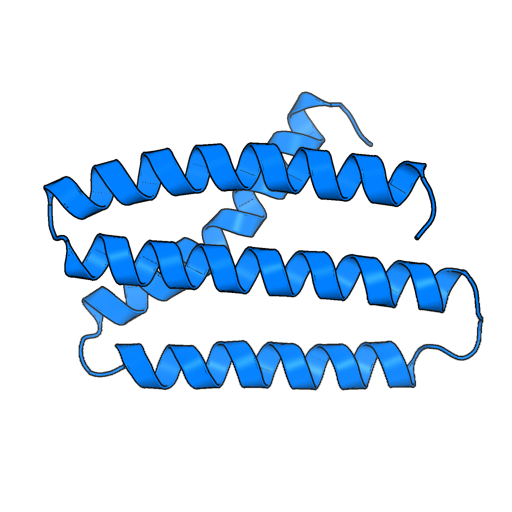A 1
ATOM 711 C C . VAL A 1 91 ? -17.463 3.980 6.062 1.00 94.44 91 VAL A C 1
ATOM 713 O O . VAL A 1 91 ? -16.578 4.417 5.327 1.00 94.44 91 VAL A O 1
ATOM 716 N N . LYS A 1 92 ? -17.356 4.028 7.396 1.00 95.50 92 LYS A N 1
ATOM 717 C CA . LYS A 1 92 ? -16.185 4.587 8.082 1.00 95.50 92 LYS A CA 1
ATOM 718 C C . LYS A 1 92 ? -14.973 3.675 7.919 1.00 95.50 92 LYS A C 1
ATOM 720 O O . LYS A 1 92 ? -13.905 4.166 7.562 1.00 95.50 92 LYS A O 1
ATOM 725 N N . GLU A 1 93 ? -15.126 2.366 8.121 1.00 95.38 93 GLU A N 1
ATOM 726 C CA . GLU A 1 93 ? -14.038 1.399 7.894 1.00 95.38 93 GLU A CA 1
ATOM 727 C C . GLU A 1 93 ? -13.575 1.432 6.433 1.00 95.38 93 GLU A C 1
ATOM 729 O O . GLU A 1 93 ? -12.374 1.519 6.164 1.00 95.38 93 GLU A O 1
ATOM 734 N N . LEU A 1 94 ? -14.520 1.473 5.489 1.00 95.62 94 LEU A N 1
ATOM 735 C CA . LEU A 1 94 ? -14.221 1.631 4.070 1.00 95.62 94 LEU A CA 1
ATOM 736 C C . LEU A 1 94 ? -13.453 2.929 3.783 1.00 95.62 94 LEU A C 1
ATOM 738 O O . LEU A 1 94 ? -12.465 2.909 3.049 1.00 95.62 94 LEU A O 1
ATOM 742 N N . ALA A 1 95 ? -13.868 4.053 4.371 1.00 95.56 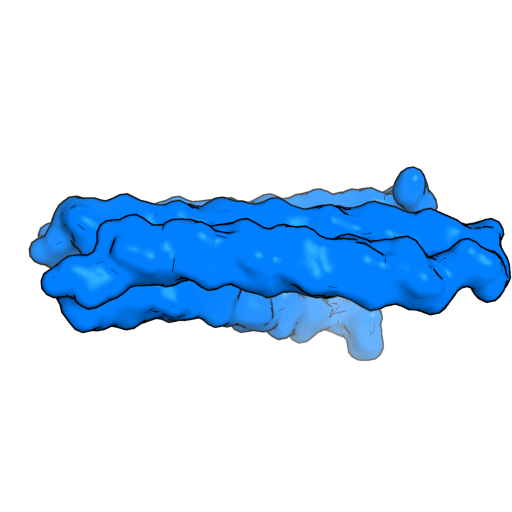95 ALA A N 1
ATOM 743 C CA . ALA A 1 95 ? -13.179 5.327 4.200 1.00 95.56 95 ALA A CA 1
ATOM 744 C C . ALA A 1 95 ? -11.729 5.249 4.696 1.00 95.56 95 ALA A C 1
ATOM 746 O O . ALA A 1 95 ? -10.821 5.672 3.984 1.00 95.56 95 ALA A O 1
ATOM 747 N N . PHE A 1 96 ? -11.481 4.653 5.865 1.00 96.12 96 PHE A N 1
ATOM 748 C CA . PHE A 1 96 ? -10.122 4.482 6.383 1.00 96.12 96 PHE A CA 1
ATOM 749 C C . PHE A 1 96 ? -9.267 3.553 5.517 1.00 96.12 96 PHE A C 1
ATOM 751 O O . PHE A 1 96 ? -8.101 3.868 5.275 1.00 96.12 96 PHE A O 1
ATOM 758 N N . TYR A 1 97 ? -9.843 2.474 4.981 1.00 96.19 97 TYR A N 1
ATOM 759 C CA . TYR A 1 97 ? -9.185 1.636 3.976 1.00 96.19 97 TYR A CA 1
ATOM 760 C C . TYR A 1 97 ? -8.768 2.444 2.737 1.00 96.19 97 TYR A C 1
ATOM 762 O O . TYR A 1 97 ? -7.605 2.400 2.326 1.00 96.19 97 TYR A O 1
ATOM 770 N N . LEU A 1 98 ? -9.684 3.235 2.169 1.00 94.31 98 LEU A N 1
ATOM 771 C CA . LEU A 1 98 ? -9.404 4.060 0.991 1.00 94.31 98 LEU A CA 1
ATOM 772 C C . LEU A 1 98 ? -8.365 5.147 1.288 1.00 94.31 98 LEU A C 1
ATOM 774 O O . LEU A 1 98 ? -7.468 5.372 0.477 1.00 94.31 98 LEU A O 1
ATOM 778 N N . ILE A 1 99 ? -8.430 5.784 2.460 1.00 94.31 99 ILE A N 1
ATOM 779 C CA . ILE A 1 99 ? -7.431 6.764 2.905 1.00 94.31 99 ILE A CA 1
ATOM 780 C C . ILE A 1 99 ? -6.056 6.099 3.006 1.00 94.31 99 ILE A C 1
ATOM 782 O O . ILE A 1 99 ? -5.088 6.634 2.468 1.00 94.31 99 ILE A O 1
ATOM 786 N N . GLY A 1 100 ? -5.961 4.921 3.628 1.00 93.69 100 GLY A N 1
ATOM 787 C CA . GLY A 1 100 ? -4.712 4.162 3.719 1.00 93.69 100 GLY A CA 1
ATOM 788 C C . GLY A 1 100 ? -4.138 3.807 2.351 1.00 93.69 100 GLY A C 1
ATOM 789 O O . GLY A 1 100 ? -2.923 3.892 2.147 1.00 93.69 100 GLY A O 1
ATOM 790 N N . PHE A 1 101 ? -5.004 3.477 1.392 1.00 92.19 101 PHE A N 1
ATOM 791 C CA . PHE A 1 101 ? -4.608 3.222 0.012 1.00 92.19 101 PHE A CA 1
ATOM 792 C C . PHE A 1 101 ? -4.079 4.486 -0.693 1.00 92.19 101 PHE A C 1
ATOM 794 O O . PHE A 1 101 ? -3.010 4.456 -1.304 1.00 92.19 101 PHE A O 1
ATOM 801 N N . ILE A 1 102 ? -4.789 5.613 -0.581 1.00 89.56 102 ILE A N 1
ATOM 802 C CA . ILE A 1 102 ? -4.438 6.882 -1.242 1.00 89.56 102 ILE A CA 1
ATOM 803 C C . ILE A 1 102 ? -3.181 7.515 -0.630 1.00 89.56 102 ILE A C 1
ATOM 805 O O . ILE A 1 102 ? -2.369 8.094 -1.355 1.00 89.56 102 ILE A O 1
ATOM 809 N N . LEU A 1 103 ? -2.973 7.382 0.685 1.00 86.75 103 LEU A N 1
ATOM 810 C CA . LEU A 1 103 ? -1.837 7.979 1.395 1.00 86.75 103 LEU A CA 1
ATOM 811 C C . LEU A 1 103 ? -0.481 7.496 0.859 1.00 86.75 103 LEU A C 1
ATOM 813 O O . LEU A 1 103 ? 0.507 8.228 0.909 1.00 86.75 103 LEU A O 1
ATOM 817 N N . HIS A 1 104 ? -0.435 6.309 0.251 1.00 82.50 104 HIS A N 1
ATOM 818 C CA . HIS A 1 104 ? 0.749 5.834 -0.458 1.00 82.50 104 HIS A CA 1
ATOM 819 C C . HIS A 1 104 ? 1.233 6.818 -1.540 1.00 82.50 104 HIS A C 1
ATOM 821 O O . HIS A 1 104 ? 2.437 7.018 -1.713 1.00 82.50 104 HIS A O 1
ATOM 827 N N . GLN A 1 105 ? 0.311 7.493 -2.232 1.00 77.81 105 GLN A N 1
ATOM 828 C CA . GLN A 1 105 ? 0.650 8.479 -3.257 1.00 77.81 105 GLN A CA 1
ATOM 829 C C . GLN A 1 105 ? 1.324 9.723 -2.661 1.00 77.81 105 GLN A C 1
ATOM 831 O O . GLN A 1 105 ? 2.228 10.300 -3.269 1.00 77.81 105 GLN A O 1
ATOM 836 N N . ILE A 1 106 ? 0.945 10.092 -1.434 1.00 75.25 106 ILE A N 1
ATOM 837 C CA . ILE A 1 106 ? 1.580 11.172 -0.672 1.00 75.25 106 ILE A CA 1
ATOM 838 C C . ILE A 1 106 ? 3.021 10.777 -0.314 1.00 75.25 106 ILE A C 1
ATOM 840 O O . ILE A 1 106 ? 3.932 11.590 -0.470 1.00 75.25 106 ILE A O 1
ATOM 844 N N . SER A 1 107 ? 3.264 9.521 0.079 1.00 74.38 107 SER A N 1
ATOM 845 C CA . SER A 1 107 ? 4.615 9.010 0.368 1.00 74.38 107 SER A CA 1
ATOM 846 C C . SER A 1 107 ? 5.553 9.113 -0.839 1.00 74.38 107 SER A C 1
ATOM 848 O O . SER A 1 107 ? 6.710 9.515 -0.689 1.00 74.38 107 SER A O 1
ATOM 850 N N . ILE A 1 108 ? 5.056 8.807 -2.043 1.00 78.00 108 ILE A N 1
ATOM 851 C CA . ILE A 1 108 ? 5.812 8.982 -3.293 1.00 78.00 108 ILE A CA 1
ATOM 852 C C . ILE A 1 108 ? 6.141 10.463 -3.511 1.00 78.00 108 ILE A C 1
ATOM 854 O O . ILE A 1 108 ? 7.289 10.801 -3.799 1.00 78.00 108 ILE A O 1
ATOM 858 N N . PHE A 1 109 ? 5.164 11.356 -3.330 1.00 76.19 109 PHE A N 1
ATOM 859 C CA . PHE A 1 109 ? 5.360 12.795 -3.509 1.00 76.19 109 PHE A CA 1
ATOM 860 C C . PHE A 1 109 ? 6.405 13.370 -2.538 1.00 76.19 109 PHE A C 1
ATOM 862 O O . PHE A 1 109 ? 7.321 14.082 -2.956 1.00 76.19 109 PHE A O 1
ATOM 869 N N . ILE A 1 110 ? 6.321 13.009 -1.252 1.00 74.69 110 ILE A N 1
ATOM 870 C CA . ILE A 1 110 ? 7.282 13.422 -0.218 1.00 74.69 110 ILE A CA 1
ATOM 871 C C . ILE A 1 110 ? 8.689 12.921 -0.555 1.00 74.69 110 ILE A C 1
ATOM 873 O O . ILE A 1 110 ? 9.647 13.693 -0.480 1.00 74.69 110 ILE A O 1
ATOM 877 N N . TYR A 1 111 ? 8.827 11.649 -0.944 1.00 77.81 111 TYR A N 1
ATOM 878 C CA . TYR A 1 111 ? 10.123 11.074 -1.302 1.00 77.81 111 TYR A CA 1
ATOM 879 C C . TYR A 1 111 ? 10.760 11.796 -2.498 1.00 77.81 111 TYR A C 1
ATOM 881 O O . TYR A 1 111 ? 11.936 12.163 -2.437 1.00 77.81 111 TYR A O 1
ATOM 889 N N . THR A 1 112 ? 9.983 12.040 -3.557 1.00 77.06 112 THR A N 1
ATOM 890 C CA . THR A 1 112 ? 10.455 12.728 -4.767 1.00 77.06 112 THR A CA 1
ATOM 891 C C . THR A 1 112 ? 10.897 14.157 -4.460 1.00 77.06 112 THR A C 1
ATOM 893 O O . THR A 1 112 ? 11.983 14.560 -4.878 1.00 77.06 112 THR A O 1
ATOM 896 N N . LYS A 1 113 ? 10.115 14.901 -3.664 1.00 75.69 113 LYS A N 1
ATOM 897 C CA . LYS A 1 113 ? 10.449 16.275 -3.261 1.00 75.69 113 LYS A CA 1
ATOM 898 C C . LYS A 1 113 ? 11.689 16.333 -2.363 1.00 75.69 113 LYS A C 1
ATOM 900 O O . LYS A 1 113 ? 12.542 17.193 -2.561 1.00 75.69 113 LYS A O 1
ATOM 905 N N . LYS A 1 114 ? 11.817 15.411 -1.400 1.00 72.75 114 LYS A N 1
ATOM 906 C CA . LYS A 1 114 ? 12.963 15.350 -0.475 1.00 72.75 114 LYS A CA 1
ATOM 907 C C . LYS A 1 114 ? 14.281 15.057 -1.195 1.00 72.75 114 LYS A C 1
ATOM 909 O O . LYS A 1 114 ? 15.308 15.602 -0.807 1.00 72.75 114 LYS A O 1
ATOM 914 N N . ASN A 1 115 ? 14.255 14.210 -2.223 1.00 70.88 115 ASN A N 1
ATOM 915 C CA . ASN A 1 115 ? 15.465 13.770 -2.920 1.00 70.88 115 ASN A CA 1
ATOM 916 C C . ASN A 1 115 ? 15.746 14.504 -4.239 1.00 70.88 115 ASN A C 1
ATOM 918 O O . ASN A 1 115 ? 16.671 14.093 -4.932 1.00 70.88 115 ASN A O 1
ATOM 922 N N . LYS A 1 116 ? 14.976 15.550 -4.601 1.00 56.66 116 LYS A N 1
ATOM 923 C CA . LYS A 1 116 ? 15.084 16.252 -5.901 1.00 56.66 116 LYS A CA 1
ATOM 924 C C . LYS A 1 116 ? 15.256 15.266 -7.069 1.00 56.66 116 LYS A C 1
ATOM 926 O O . LYS A 1 116 ? 16.148 15.408 -7.896 1.00 56.66 116 LYS A O 1
ATOM 931 N N . ALA A 1 117 ? 14.462 14.193 -7.080 1.00 54.22 117 ALA A N 1
ATOM 932 C CA . ALA A 1 117 ? 14.618 13.118 -8.064 1.00 54.22 117 ALA A CA 1
ATOM 933 C C . ALA A 1 117 ? 14.082 13.487 -9.469 1.00 54.22 117 ALA A C 1
ATOM 935 O O . ALA A 1 117 ? 13.960 12.604 -10.318 1.00 54.22 117 ALA A O 1
ATOM 936 N N . LEU A 1 118 ? 13.791 14.772 -9.691 1.00 44.72 118 LEU A N 1
ATOM 937 C CA . LEU A 1 118 ? 13.527 15.464 -10.951 1.00 44.72 118 LEU A CA 1
ATOM 938 C C . LEU A 1 118 ? 14.127 16.870 -10.843 1.00 44.72 118 LEU A C 1
ATOM 940 O O . LEU A 1 118 ? 13.898 17.503 -9.783 1.00 44.72 118 LEU A O 1
#

Secondary structure (DSSP, 8-state):
--HHHHHHHHHHHHHHHHHHHHHHHHHHHH-HHHHHHHHHHHHHHHHHHHHHHHHHHHHHTSS--HHHHHHHHHHHHHHHHHHHHHHTTSHHHHHHHHHHHHHHHHHHHHHHHHTT--